Protein AF-A0A496V1K4-F1 (afdb_monomer_lite)

Radius of gyration: 12.67 Å; chains: 1; bounding box: 26×20×41 Å

Secondary structure (DSSP, 8-state):
---EEEE-GGG-EEEE-SS-EEEE--S--S-EEEEEEETTTEEEEEETTEEEEEEETT--------

Structure (mmCIF, N/CA/C/O backbone):
data_AF-A0A496V1K4-F1
#
_entry.id   AF-A0A496V1K4-F1
#
loop_
_atom_site.group_PDB
_atom_site.id
_atom_site.type_symbol
_atom_site.label_atom_id
_atom_site.label_alt_id
_atom_site.label_comp_id
_atom_site.label_asym_id
_atom_site.label_entity_id
_atom_site.label_seq_id
_atom_site.pdbx_PDB_ins_code
_atom_site.Cartn_x
_atom_site.Cartn_y
_atom_site.Cartn_z
_atom_site.occupancy
_atom_site.B_iso_or_equiv
_atom_site.auth_seq_id
_atom_site.auth_comp_id
_atom_site.auth_asym_id
_atom_site.auth_atom_id
_atom_site.pdbx_PDB_model_num
ATOM 1 N N . MET A 1 1 ? 12.663 -3.488 -13.043 1.00 59.34 1 MET A N 1
ATOM 2 C CA . MET A 1 1 ? 11.367 -2.796 -13.235 1.00 59.34 1 MET A CA 1
ATOM 3 C C . MET A 1 1 ? 10.887 -2.257 -11.890 1.00 59.34 1 MET A C 1
ATOM 5 O O . MET A 1 1 ? 11.212 -2.888 -10.887 1.00 59.34 1 MET A O 1
ATOM 9 N N . PRO A 1 2 ? 10.222 -1.090 -11.831 1.00 75.62 2 PRO A N 1
ATOM 10 C CA . PRO A 1 2 ? 9.867 -0.451 -10.564 1.00 75.62 2 PRO A CA 1
ATOM 11 C C . PRO A 1 2 ? 8.671 -1.133 -9.887 1.00 75.62 2 PRO A C 1
ATOM 13 O O . PRO A 1 2 ? 7.712 -1.524 -10.544 1.00 75.62 2 PRO A O 1
ATOM 16 N N . ILE A 1 3 ? 8.733 -1.243 -8.559 1.00 85.19 3 ILE A N 1
ATOM 17 C CA . ILE A 1 3 ? 7.611 -1.671 -7.716 1.00 85.19 3 ILE A CA 1
ATOM 18 C C . ILE A 1 3 ? 6.689 -0.467 -7.506 1.00 85.19 3 ILE A C 1
ATOM 20 O O . ILE A 1 3 ? 7.169 0.591 -7.084 1.00 85.19 3 ILE A O 1
ATOM 24 N N . VAL A 1 4 ? 5.392 -0.647 -7.757 1.00 89.31 4 VAL A N 1
ATOM 25 C CA . VAL A 1 4 ? 4.350 0.379 -7.573 1.00 89.31 4 VAL A CA 1
ATOM 26 C C . VAL A 1 4 ? 3.346 -0.094 -6.529 1.00 89.31 4 VAL A C 1
ATOM 28 O O . VAL A 1 4 ? 3.081 -1.292 -6.415 1.00 89.31 4 VAL A O 1
ATOM 31 N N . PHE A 1 5 ? 2.795 0.854 -5.777 1.00 90.25 5 PHE A N 1
ATOM 32 C CA . PHE A 1 5 ? 1.738 0.614 -4.808 1.00 90.25 5 PHE A CA 1
ATOM 33 C C . PHE A 1 5 ? 0.559 1.551 -5.066 1.00 90.25 5 PHE A C 1
ATOM 35 O O . PHE A 1 5 ? 0.761 2.693 -5.479 1.00 90.25 5 PHE A O 1
ATOM 42 N N . ALA A 1 6 ? -0.652 1.063 -4.815 1.00 92.81 6 ALA A N 1
ATOM 43 C CA . ALA A 1 6 ? -1.889 1.834 -4.901 1.00 92.81 6 ALA A CA 1
ATOM 44 C C . ALA A 1 6 ? -2.789 1.512 -3.704 1.00 92.81 6 ALA A C 1
ATOM 46 O O . ALA A 1 6 ? -2.763 0.385 -3.211 1.00 92.81 6 ALA A O 1
ATOM 47 N N . SER A 1 7 ? -3.578 2.488 -3.260 1.00 93.25 7 SER A N 1
ATOM 48 C CA . SER A 1 7 ? -4.577 2.336 -2.198 1.00 93.25 7 SER A CA 1
ATOM 49 C C . SER A 1 7 ? -5.925 2.909 -2.633 1.00 93.25 7 SER A C 1
ATOM 51 O O . SER A 1 7 ? -5.961 3.767 -3.519 1.00 93.25 7 SER A O 1
ATOM 53 N N . GLY A 1 8 ? -7.025 2.467 -2.022 1.00 90.38 8 GLY A N 1
ATOM 54 C CA . GLY A 1 8 ? -8.350 2.971 -2.381 1.00 90.38 8 GLY A CA 1
ATOM 55 C C . GLY A 1 8 ? -9.469 2.643 -1.396 1.00 90.38 8 GLY A C 1
ATOM 56 O O . GLY A 1 8 ? -9.241 2.406 -0.207 1.00 90.38 8 GLY A O 1
ATOM 57 N N . PHE A 1 9 ? -10.700 2.683 -1.913 1.00 93.19 9 PHE A N 1
ATOM 58 C CA . PHE A 1 9 ? -11.925 2.431 -1.154 1.00 93.19 9 PHE A CA 1
ATOM 59 C C . PHE A 1 9 ? -11.947 1.032 -0.5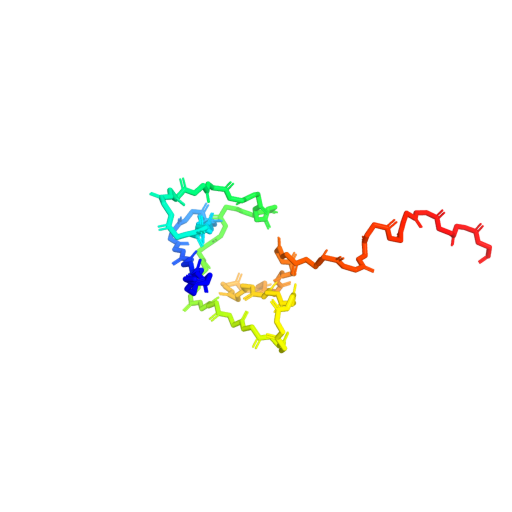37 1.00 93.19 9 PHE A C 1
ATOM 61 O O . PHE A 1 9 ? -11.375 0.099 -1.098 1.00 93.19 9 PHE A O 1
ATOM 68 N N . GLY A 1 10 ? -12.619 0.893 0.607 1.00 91.56 10 GLY A N 1
ATOM 69 C CA . GLY A 1 10 ? -12.763 -0.406 1.273 1.00 91.56 10 GLY A CA 1
ATOM 70 C C . GLY A 1 10 ? -11.455 -0.964 1.842 1.00 91.56 10 GLY A C 1
ATOM 71 O O . GLY A 1 10 ? -11.342 -2.167 2.033 1.00 91.56 10 GLY A O 1
ATOM 72 N N . GLY A 1 11 ? -10.438 -0.119 2.039 1.00 89.69 11 GLY A N 1
ATOM 73 C CA . GLY A 1 11 ? -9.133 -0.551 2.532 1.00 89.69 11 GLY A CA 1
ATOM 74 C C . GLY A 1 11 ? -8.276 -1.296 1.511 1.00 89.69 11 GLY A C 1
ATOM 75 O O . GLY A 1 11 ? -7.306 -1.938 1.906 1.00 89.69 11 GLY A O 1
ATOM 76 N N . VAL A 1 12 ? -8.590 -1.219 0.213 1.00 92.81 12 VAL A N 1
ATOM 77 C CA . VAL A 1 12 ? -7.844 -1.936 -0.832 1.00 92.81 12 VAL A CA 1
ATOM 78 C C . VAL A 1 12 ? -6.411 -1.427 -0.927 1.00 92.81 12 VAL A C 1
ATOM 80 O O . VAL A 1 12 ? -6.177 -0.217 -1.012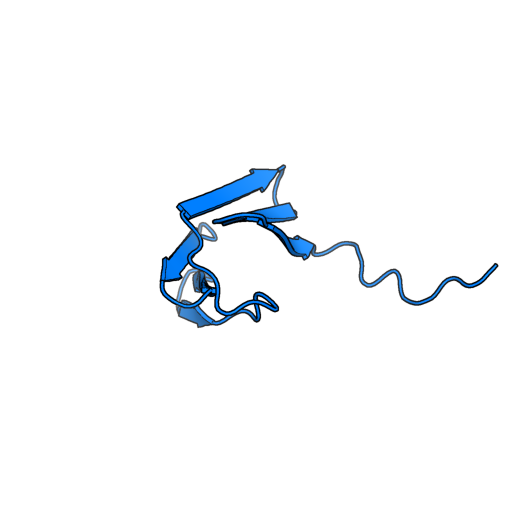 1.00 92.81 12 VAL A O 1
ATOM 83 N N . ILE A 1 13 ? -5.454 -2.359 -0.990 1.00 92.19 13 ILE A N 1
ATOM 84 C CA . ILE A 1 13 ? -4.053 -2.068 -1.295 1.00 92.19 13 ILE A CA 1
ATOM 85 C C . ILE A 1 13 ? -3.536 -3.039 -2.346 1.00 92.19 13 ILE A C 1
ATOM 87 O O . ILE A 1 13 ? -3.662 -4.252 -2.207 1.00 92.19 13 ILE A O 1
ATOM 91 N N . LEU A 1 14 ? -2.899 -2.502 -3.385 1.00 93.19 14 LEU A N 1
ATOM 92 C CA . LEU A 1 14 ? -2.326 -3.283 -4.474 1.00 93.19 14 LEU A CA 1
ATOM 93 C C . LEU A 1 14 ? -0.817 -3.059 -4.584 1.00 93.19 14 LEU A C 1
ATOM 95 O O . LEU A 1 14 ? -0.329 -1.932 -4.462 1.00 93.19 14 LEU A O 1
ATOM 99 N N . ARG A 1 15 ? -0.082 -4.131 -4.891 1.00 91.69 15 ARG A N 1
ATOM 100 C CA . ARG A 1 15 ? 1.345 -4.117 -5.230 1.00 91.69 15 ARG A CA 1
ATOM 101 C C . ARG A 1 15 ? 1.554 -4.618 -6.652 1.00 91.69 15 ARG A C 1
ATOM 103 O O . ARG A 1 15 ? 1.182 -5.746 -6.969 1.00 91.69 15 ARG A O 1
ATOM 110 N N . TYR A 1 16 ? 2.227 -3.814 -7.466 1.00 91.19 16 TYR A N 1
ATOM 111 C CA . TYR A 1 16 ? 2.723 -4.214 -8.778 1.00 91.19 16 TYR A CA 1
ATOM 112 C C . TYR A 1 16 ? 4.174 -4.679 -8.674 1.00 91.19 16 TYR A C 1
ATOM 114 O O . TYR A 1 16 ? 5.033 -3.939 -8.184 1.00 91.19 16 TYR A O 1
ATOM 122 N N . ASP A 1 17 ? 4.466 -5.892 -9.138 1.00 88.44 17 ASP A N 1
ATOM 123 C CA . ASP A 1 17 ? 5.825 -6.458 -9.125 1.00 88.44 17 ASP A CA 1
ATOM 124 C C . ASP A 1 17 ? 6.604 -6.256 -10.437 1.00 88.44 17 ASP A C 1
ATOM 126 O O . ASP A 1 17 ? 7.736 -6.727 -10.564 1.00 88.44 17 ASP A O 1
ATOM 130 N N . GLY A 1 18 ? 6.024 -5.531 -11.395 1.00 89.31 18 GLY A N 1
ATOM 131 C CA . GLY A 1 18 ? 6.573 -5.369 -12.739 1.00 89.31 18 GLY A CA 1
ATOM 132 C C . GLY A 1 18 ? 5.885 -6.239 -13.788 1.00 89.31 18 GLY A C 1
ATOM 133 O O . GLY A 1 18 ? 6.085 -5.986 -14.973 1.00 89.31 18 GLY A O 1
ATOM 134 N N . LEU A 1 19 ? 5.081 -7.219 -13.370 1.00 93.00 19 LEU A N 1
ATOM 135 C CA . LEU A 1 19 ? 4.332 -8.115 -14.253 1.00 93.00 19 LEU A CA 1
ATOM 136 C C . LEU A 1 19 ? 2.855 -8.199 -13.858 1.00 93.00 19 LEU A C 1
ATOM 138 O O . LEU A 1 19 ? 1.985 -8.151 -14.724 1.00 93.00 19 LEU A O 1
ATOM 142 N N . TYR A 1 20 ? 2.569 -8.290 -12.558 1.00 93.62 20 TYR A N 1
ATOM 143 C CA . TYR A 1 20 ? 1.223 -8.494 -12.033 1.00 93.62 20 TYR A CA 1
ATOM 144 C C . TYR A 1 20 ? 0.924 -7.578 -10.853 1.00 93.62 20 TYR A C 1
ATOM 146 O O . TYR A 1 20 ? 1.803 -7.230 -10.059 1.00 93.62 20 TYR A O 1
ATOM 154 N N . TRP A 1 21 ? -0.356 -7.240 -10.721 1.00 94.06 21 TRP A N 1
ATOM 155 C CA . TRP A 1 21 ? -0.914 -6.656 -9.510 1.00 94.06 21 TRP A CA 1
ATOM 156 C C . TRP A 1 21 ? -1.347 -7.761 -8.554 1.00 94.06 21 TRP A C 1
ATOM 158 O O . TRP A 1 21 ? -1.931 -8.760 -8.973 1.00 94.06 21 TRP A O 1
ATOM 168 N N . ARG A 1 22 ? -1.059 -7.577 -7.268 1.00 93.88 22 ARG A N 1
ATOM 169 C CA . ARG A 1 22 ? -1.532 -8.448 -6.190 1.00 93.88 22 ARG A CA 1
ATOM 170 C C . ARG A 1 22 ? -2.092 -7.600 -5.067 1.00 93.88 22 ARG A C 1
ATOM 172 O O . ARG A 1 22 ? -1.514 -6.561 -4.747 1.00 93.88 22 ARG A O 1
ATOM 179 N N . GLU A 1 23 ? -3.179 -8.064 -4.478 1.00 91.62 23 GLU A N 1
ATOM 180 C CA . GLU A 1 23 ? -3.768 -7.441 -3.303 1.00 91.62 23 GLU A CA 1
ATOM 181 C C . GLU A 1 23 ? -2.951 -7.765 -2.049 1.00 91.62 23 GLU A C 1
ATOM 183 O O . GLU A 1 23 ? -2.399 -8.862 -1.917 1.00 91.62 23 GLU A O 1
ATOM 188 N N . LEU A 1 24 ? -2.822 -6.778 -1.164 1.00 88.38 24 LEU A N 1
ATOM 189 C CA . LEU A 1 24 ? -2.211 -6.910 0.152 1.00 88.38 24 LEU A CA 1
ATOM 190 C C . LEU A 1 24 ? -3.271 -6.639 1.216 1.00 88.38 24 LEU A C 1
ATOM 192 O O . LEU A 1 24 ? -4.070 -5.715 1.079 1.00 88.38 24 LEU A O 1
ATOM 196 N N . GLU A 1 25 ? -3.235 -7.412 2.296 1.00 86.31 25 GLU A N 1
ATOM 197 C CA . GLU A 1 25 ? -4.113 -7.197 3.441 1.00 86.31 25 GLU A CA 1
ATOM 198 C C . GLU A 1 25 ? -3.774 -5.866 4.131 1.00 86.31 25 GLU A C 1
ATOM 200 O O . GLU A 1 25 ? -2.628 -5.616 4.511 1.00 86.31 25 GLU A O 1
ATOM 205 N N . SER A 1 26 ? -4.775 -5.000 4.289 1.00 85.12 26 SER A N 1
ATOM 206 C CA . SER A 1 26 ? -4.636 -3.701 4.960 1.00 85.12 26 SER A CA 1
ATOM 207 C C . SER A 1 26 ? -5.035 -3.735 6.440 1.00 85.12 26 SER A C 1
ATOM 209 O O . SER A 1 26 ? -4.704 -2.814 7.193 1.00 85.12 26 SER A O 1
ATOM 211 N N . GLY A 1 27 ? -5.760 -4.781 6.859 1.00 84.44 27 GLY A N 1
ATOM 212 C CA . GLY A 1 27 ? -6.325 -4.921 8.203 1.00 84.44 27 GLY A CA 1
ATOM 213 C C . GLY A 1 27 ? -7.438 -3.911 8.521 1.00 84.44 27 GLY A C 1
ATOM 214 O O . GLY A 1 27 ? -7.709 -3.649 9.695 1.00 84.44 27 GLY A O 1
ATOM 215 N N . THR A 1 28 ? -8.041 -3.281 7.508 1.00 84.31 28 THR A N 1
ATOM 216 C CA . THR A 1 28 ? -9.155 -2.337 7.668 1.00 84.31 28 THR A CA 1
ATOM 217 C C . THR A 1 28 ? -10.048 -2.327 6.431 1.00 84.31 28 THR A C 1
ATOM 219 O O . THR A 1 28 ? -9.578 -2.560 5.327 1.00 84.31 28 THR A O 1
ATOM 222 N N . GLU A 1 29 ? -11.325 -2.007 6.618 1.00 89.75 29 GLU A N 1
ATOM 223 C CA . GLU A 1 29 ? -12.269 -1.729 5.526 1.00 89.75 29 GLU A CA 1
ATOM 224 C C . GLU A 1 29 ? -12.438 -0.215 5.291 1.00 89.75 29 GLU A C 1
ATOM 226 O O . GLU A 1 29 ? -13.160 0.211 4.391 1.00 89.75 29 GLU A O 1
ATOM 231 N N . SER A 1 30 ? -11.773 0.627 6.091 1.00 89.81 30 SER A N 1
ATOM 232 C CA . SER A 1 30 ? -11.827 2.081 5.938 1.00 89.81 30 SER A CA 1
ATOM 233 C C . SER A 1 30 ? -11.116 2.536 4.665 1.00 89.81 30 SER A C 1
ATOM 235 O O . SER A 1 30 ? -10.113 1.963 4.241 1.00 89.81 30 SER A O 1
ATOM 237 N N . ASN A 1 31 ? -11.597 3.629 4.075 1.00 91.19 31 ASN A N 1
ATOM 238 C CA . ASN A 1 31 ? -10.998 4.199 2.872 1.00 91.19 31 ASN A CA 1
ATOM 239 C C . ASN A 1 31 ? -9.565 4.676 3.125 1.00 91.19 31 ASN A C 1
ATOM 241 O O . ASN A 1 31 ? -9.297 5.399 4.090 1.00 91.19 31 ASN A O 1
ATOM 245 N N . LEU A 1 32 ? -8.662 4.310 2.214 1.00 90.81 32 LEU A N 1
ATOM 246 C CA . LEU A 1 32 ? -7.266 4.730 2.236 1.00 90.81 32 LEU A CA 1
ATOM 247 C C . LEU A 1 32 ? -7.051 5.839 1.206 1.00 90.81 32 LEU A C 1
ATOM 249 O O . LEU A 1 32 ? -7.118 5.620 -0.003 1.00 90.81 32 LEU A O 1
ATOM 253 N N . ASN A 1 33 ? -6.768 7.037 1.707 1.00 91.06 33 ASN A N 1
ATOM 254 C CA . ASN A 1 33 ? -6.665 8.271 0.931 1.00 91.06 33 ASN A CA 1
ATOM 255 C C . ASN A 1 33 ? -5.243 8.547 0.428 1.00 91.06 33 ASN A C 1
ATOM 257 O O . ASN A 1 33 ? -5.036 9.453 -0.377 1.00 91.06 33 ASN A O 1
ATOM 261 N N . GLY A 1 34 ? -4.253 7.791 0.899 1.00 88.25 34 GLY A N 1
ATOM 262 C CA . GLY A 1 34 ? -2.880 7.941 0.446 1.00 88.25 34 GLY A CA 1
ATOM 263 C C . GLY A 1 34 ? -2.030 6.713 0.720 1.00 88.25 34 GLY A C 1
ATOM 264 O O . GLY A 1 34 ? -2.252 5.981 1.685 1.00 88.25 34 GLY A O 1
ATOM 265 N N . ILE A 1 35 ? -1.014 6.536 -0.120 1.00 89.12 35 ILE A N 1
ATOM 266 C CA . ILE A 1 35 ? 0.024 5.526 0.039 1.00 89.12 35 ILE A CA 1
ATOM 267 C C . ILE A 1 35 ? 1.388 6.185 -0.132 1.00 89.12 35 ILE A C 1
ATOM 269 O O . ILE A 1 35 ? 1.606 6.981 -1.047 1.00 89.12 35 ILE A O 1
ATOM 273 N N . GLY A 1 36 ? 2.299 5.883 0.782 1.00 84.94 36 GLY A N 1
ATOM 274 C CA . GLY A 1 36 ? 3.647 6.427 0.796 1.00 84.94 36 GLY A CA 1
ATOM 275 C C . GLY A 1 36 ? 4.678 5.329 0.983 1.00 84.94 36 GLY A C 1
ATOM 276 O O . GLY A 1 36 ? 4.368 4.219 1.419 1.00 84.94 36 GLY A O 1
ATOM 277 N N . ARG A 1 37 ? 5.925 5.642 0.633 1.00 82.06 37 ARG A N 1
ATOM 278 C CA . ARG A 1 37 ? 7.052 4.728 0.800 1.00 82.06 37 ARG A CA 1
ATOM 279 C C . ARG A 1 37 ? 8.232 5.452 1.428 1.00 82.06 37 ARG A C 1
ATOM 281 O O . ARG A 1 37 ? 8.653 6.486 0.914 1.00 82.06 37 ARG A O 1
ATOM 288 N N . THR A 1 38 ? 8.791 4.894 2.495 1.00 80.81 38 THR A N 1
ATOM 289 C CA . THR A 1 38 ? 10.095 5.299 3.025 1.00 80.81 38 THR A CA 1
ATOM 290 C C . THR A 1 38 ? 11.147 4.284 2.581 1.00 80.81 38 THR A C 1
ATOM 292 O O . THR A 1 38 ? 11.026 3.079 2.792 1.00 80.81 38 THR A O 1
ATOM 295 N N . GLY A 1 39 ? 12.181 4.754 1.881 1.00 72.06 39 GLY A N 1
ATOM 296 C CA . GLY A 1 39 ? 13.207 3.877 1.312 1.00 72.06 39 GLY A CA 1
ATOM 297 C C . GLY A 1 39 ? 12.670 2.901 0.252 1.00 72.06 39 GLY A C 1
ATOM 298 O O . GLY A 1 39 ? 11.701 3.178 -0.461 1.00 72.06 39 GLY A O 1
ATOM 299 N N . TYR A 1 40 ? 13.336 1.754 0.105 1.00 68.69 40 TYR A N 1
ATOM 300 C CA . TYR A 1 40 ? 12.960 0.737 -0.885 1.00 68.69 40 TYR A CA 1
ATOM 301 C C . TYR A 1 40 ? 11.886 -0.242 -0.393 1.00 68.69 40 TYR A C 1
ATOM 303 O O . TYR A 1 40 ? 11.312 -0.948 -1.223 1.00 68.69 40 TYR A O 1
ATOM 311 N N . LEU A 1 41 ? 11.630 -0.315 0.919 1.00 70.25 41 LEU A N 1
ATOM 312 C CA . LEU A 1 41 ? 10.985 -1.485 1.529 1.00 70.25 41 LEU A CA 1
ATOM 313 C C . LEU A 1 41 ? 9.874 -1.182 2.536 1.00 70.25 41 LEU A C 1
ATOM 315 O O . LEU A 1 41 ? 9.157 -2.121 2.874 1.00 70.25 41 LEU A O 1
ATOM 319 N N . ASP A 1 42 ? 9.693 0.070 2.961 1.00 79.31 42 ASP A N 1
ATOM 320 C CA . ASP A 1 42 ? 8.668 0.416 3.945 1.00 79.31 42 ASP A CA 1
ATOM 321 C C . ASP A 1 42 ? 7.538 1.177 3.262 1.00 79.31 42 ASP A C 1
ATOM 323 O O . ASP A 1 42 ? 7.736 2.289 2.772 1.00 79.31 42 ASP A O 1
ATOM 327 N N . VAL A 1 43 ? 6.354 0.572 3.208 1.00 83.69 43 VAL A N 1
ATOM 328 C CA . VAL A 1 43 ? 5.153 1.166 2.608 1.00 83.69 43 VAL A CA 1
ATOM 329 C C . VAL A 1 43 ? 4.096 1.340 3.678 1.00 83.69 43 VAL A C 1
ATOM 331 O O . VAL A 1 43 ? 3.805 0.414 4.442 1.00 83.69 43 VAL A O 1
ATOM 334 N N . PHE A 1 44 ? 3.491 2.519 3.694 1.00 86.31 44 PHE A N 1
ATOM 335 C CA . PHE A 1 44 ? 2.408 2.861 4.600 1.00 86.31 44 PHE A CA 1
ATOM 336 C C . PHE A 1 44 ? 1.212 3.388 3.817 1.00 86.31 44 PHE A C 1
ATOM 338 O O . PHE A 1 44 ? 1.374 4.075 2.808 1.00 86.31 44 PHE A O 1
ATOM 345 N N . ALA A 1 45 ? 0.016 3.075 4.301 1.00 88.81 45 ALA A N 1
ATOM 346 C CA . ALA A 1 45 ? -1.229 3.636 3.805 1.00 88.81 45 ALA A CA 1
ATOM 347 C C . ALA A 1 45 ? -1.903 4.455 4.911 1.00 88.81 45 ALA A C 1
ATOM 349 O O . ALA A 1 45 ? -1.843 4.100 6.093 1.00 88.81 45 ALA A O 1
ATOM 350 N N . VAL A 1 46 ? -2.515 5.569 4.521 1.00 88.44 46 VAL A N 1
ATOM 351 C CA . VAL A 1 46 ? -3.208 6.502 5.417 1.00 88.44 46 VAL A CA 1
ATOM 352 C C . VAL A 1 46 ? -4.653 6.663 4.970 1.00 88.44 46 VAL A C 1
ATOM 354 O O . VAL A 1 46 ? -4.934 6.754 3.774 1.00 88.44 46 VAL A O 1
ATOM 357 N N . GLY A 1 47 ? -5.571 6.699 5.926 1.00 85.94 47 GLY A N 1
ATOM 358 C CA . GLY A 1 47 ? -7.010 6.748 5.685 1.00 85.94 47 GLY A CA 1
ATOM 359 C C . GLY A 1 47 ? -7.756 7.387 6.846 1.00 85.94 47 GLY A C 1
ATOM 360 O O . GLY A 1 47 ? -7.141 7.842 7.812 1.00 85.94 47 GLY A O 1
ATOM 361 N N . GLU A 1 48 ? -9.083 7.437 6.766 1.00 80.62 48 GLU A N 1
ATOM 362 C CA . GLU A 1 48 ? -9.908 8.028 7.829 1.00 80.62 48 GLU A CA 1
ATOM 363 C C . GLU A 1 48 ? -9.611 7.380 9.190 1.00 80.62 48 GLU A C 1
ATOM 365 O O . GLU A 1 48 ? -9.856 6.194 9.398 1.00 80.62 48 GLU A O 1
ATOM 370 N N . GLY A 1 49 ? -9.031 8.163 10.108 1.00 68.81 49 GLY A N 1
ATOM 371 C CA . GLY A 1 49 ? -8.696 7.729 11.466 1.00 68.81 49 GLY A CA 1
ATOM 372 C C . GLY A 1 49 ? -7.595 6.666 11.571 1.00 68.81 49 GLY A C 1
ATOM 373 O O . GLY A 1 49 ? -7.397 6.131 12.661 1.00 68.81 49 GLY A O 1
ATOM 374 N N . THR A 1 50 ? -6.878 6.338 10.486 1.00 65.31 50 THR A N 1
ATOM 375 C CA . THR A 1 50 ? -5.886 5.250 10.495 1.00 65.31 50 THR A CA 1
ATOM 376 C C . THR A 1 50 ? -4.583 5.597 9.768 1.00 65.31 50 THR A C 1
ATOM 378 O O . THR A 1 50 ? -4.570 6.236 8.716 1.00 65.31 50 THR A O 1
ATOM 381 N N . THR A 1 51 ? -3.475 5.097 10.320 1.00 65.12 51 THR A N 1
ATOM 382 C CA . THR A 1 51 ? -2.185 4.936 9.636 1.00 65.12 51 THR A CA 1
ATOM 383 C C . THR A 1 51 ? -1.773 3.475 9.789 1.00 65.12 51 THR A C 1
ATOM 385 O O . THR A 1 51 ? -1.721 2.966 10.914 1.00 65.12 51 THR A O 1
ATOM 388 N N . ARG A 1 52 ? -1.495 2.781 8.680 1.00 70.56 52 ARG A N 1
ATOM 389 C CA . ARG A 1 52 ? -1.091 1.364 8.672 1.00 70.56 52 ARG A CA 1
ATOM 390 C C . ARG A 1 52 ? 0.217 1.164 7.913 1.00 70.56 52 ARG A C 1
ATOM 392 O O . ARG A 1 52 ? 0.421 1.757 6.858 1.00 70.56 52 ARG A O 1
ATOM 399 N N . ILE A 1 53 ? 1.089 0.304 8.443 1.00 65.44 53 ILE A N 1
ATOM 400 C CA . ILE A 1 53 ? 2.259 -0.224 7.726 1.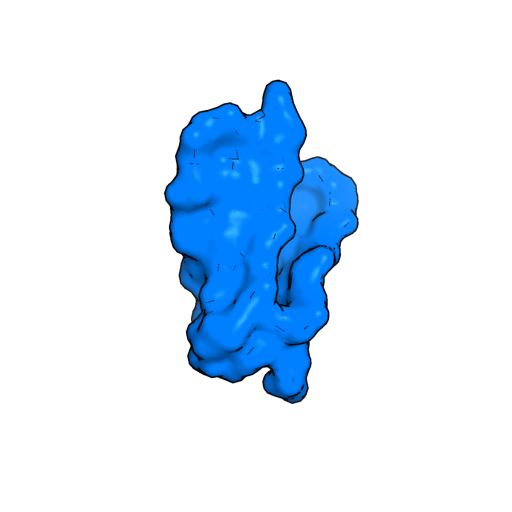00 65.44 53 ILE A CA 1
ATOM 401 C C . ILE A 1 53 ? 1.797 -1.481 7.001 1.00 65.44 53 ILE A C 1
ATOM 403 O O . ILE A 1 53 ? 1.255 -2.385 7.628 1.00 65.44 53 ILE A O 1
ATOM 407 N N . VAL A 1 54 ? 1.989 -1.516 5.688 1.00 66.62 54 VAL A N 1
ATOM 408 C CA . VAL A 1 54 ? 1.362 -2.522 4.813 1.00 66.62 54 VAL A CA 1
ATOM 409 C C . VAL A 1 54 ? 2.409 -3.438 4.192 1.00 66.62 54 VAL A C 1
ATOM 411 O O . VAL A 1 54 ? 2.141 -4.577 3.820 1.00 66.62 54 VAL A O 1
ATOM 414 N N . TYR A 1 55 ? 3.643 -2.957 4.097 1.00 65.44 55 TYR A N 1
ATOM 415 C CA . TYR A 1 55 ? 4.757 -3.769 3.655 1.00 65.44 55 TYR A CA 1
ATOM 416 C C . TYR A 1 55 ? 6.016 -3.310 4.372 1.00 65.44 55 TYR A C 1
ATOM 418 O O . TYR A 1 55 ? 6.404 -2.148 4.267 1.00 65.44 55 TYR A O 1
ATOM 426 N N . ASN A 1 56 ? 6.634 -4.235 5.098 1.00 56.34 56 ASN A N 1
ATOM 427 C CA . ASN A 1 56 ? 7.958 -4.074 5.668 1.00 56.34 56 ASN A CA 1
ATOM 428 C C . ASN A 1 56 ? 8.733 -5.360 5.374 1.00 56.34 56 ASN A C 1
ATOM 430 O O . ASN A 1 56 ? 8.437 -6.411 5.937 1.00 56.34 56 ASN A O 1
ATOM 434 N N . LYS A 1 57 ? 9.713 -5.307 4.469 1.00 57.19 57 LYS A N 1
ATO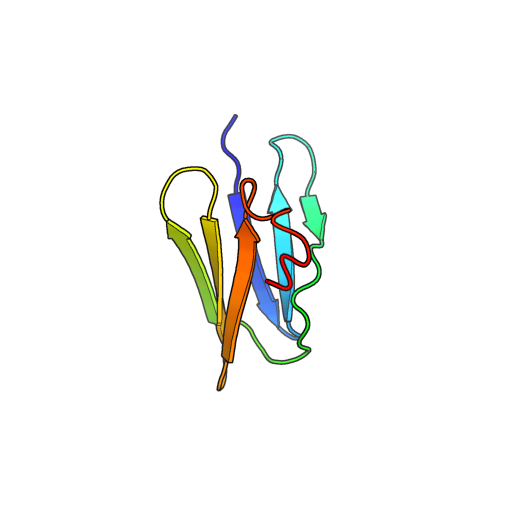M 435 C CA . LYS A 1 57 ? 10.533 -6.491 4.145 1.00 57.19 57 LYS A CA 1
ATOM 436 C C . LYS A 1 57 ? 11.619 -6.779 5.206 1.00 57.19 57 LYS A C 1
ATOM 438 O O . LYS A 1 57 ? 12.519 -7.566 4.939 1.00 57.19 57 LYS A O 1
ATOM 443 N N . GLY A 1 58 ? 11.581 -6.119 6.365 1.00 47.94 58 GLY A N 1
ATOM 444 C CA . GLY A 1 58 ? 12.564 -6.255 7.444 1.00 47.94 58 GLY A CA 1
ATOM 445 C C . GLY A 1 58 ? 11.977 -6.482 8.841 1.00 47.94 58 GLY A C 1
ATOM 446 O O . GLY A 1 58 ? 12.729 -6.409 9.812 1.00 47.94 58 GLY A O 1
ATOM 447 N N . LEU A 1 59 ? 10.670 -6.738 8.970 1.00 44.84 59 LEU A N 1
ATOM 448 C CA . LEU A 1 59 ? 10.008 -6.987 10.255 1.00 44.84 59 LEU A CA 1
ATOM 449 C C . LEU A 1 59 ? 9.106 -8.229 10.213 1.00 44.84 59 LEU A C 1
ATOM 451 O O . LEU A 1 59 ? 8.005 -8.243 10.745 1.00 44.84 59 LEU A O 1
ATOM 455 N N . ASP A 1 60 ? 9.646 -9.331 9.713 1.00 47.94 60 ASP A N 1
ATOM 456 C CA . ASP A 1 60 ? 9.466 -10.656 10.316 1.00 47.94 60 ASP A CA 1
ATOM 457 C C . ASP A 1 60 ? 10.244 -10.786 11.646 1.00 47.94 60 ASP A C 1
ATOM 459 O O . ASP A 1 60 ? 10.586 -11.884 12.084 1.00 47.94 60 ASP A O 1
ATOM 463 N N . ARG A 1 61 ? 10.479 -9.664 12.352 1.00 49.50 61 ARG A N 1
ATOM 464 C CA . ARG A 1 61 ? 10.766 -9.668 13.787 1.00 49.50 61 ARG A CA 1
ATOM 465 C C . ARG A 1 61 ? 9.499 -10.119 14.492 1.00 49.50 61 ARG A C 1
ATOM 467 O O . ARG A 1 61 ? 8.717 -9.312 14.990 1.00 49.50 61 ARG A O 1
ATOM 474 N N . GLY A 1 62 ? 9.302 -11.432 14.462 1.00 38.53 62 GLY A N 1
ATOM 475 C CA . GLY A 1 62 ? 8.346 -12.123 15.292 1.00 38.53 62 GLY A CA 1
ATOM 476 C C . GLY A 1 62 ? 8.494 -11.680 16.736 1.00 38.53 62 GLY A C 1
ATOM 477 O O . GLY A 1 62 ? 9.513 -11.113 17.124 1.00 38.53 62 GLY A O 1
ATOM 478 N N . ASN A 1 63 ? 7.451 -11.956 17.509 1.00 45.19 63 ASN A N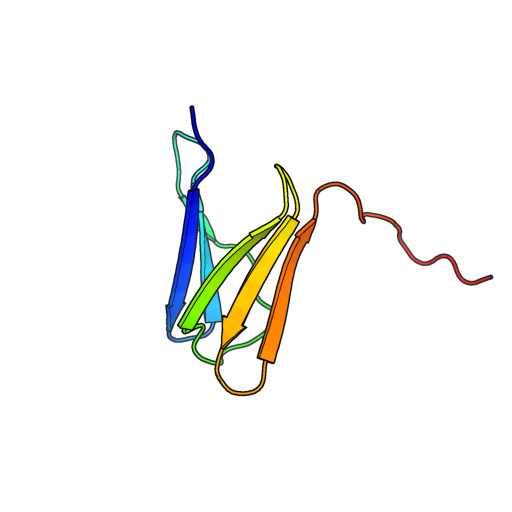 1
ATOM 479 C CA . ASN A 1 63 ? 7.515 -12.182 18.945 1.00 45.19 63 ASN A CA 1
ATOM 480 C C . ASN A 1 63 ? 8.957 -12.290 19.469 1.00 45.19 63 ASN A C 1
ATOM 482 O O . ASN A 1 63 ? 9.535 -13.374 19.496 1.00 45.19 63 ASN A O 1
ATOM 486 N N . VAL A 1 64 ? 9.527 -11.172 19.907 1.00 42.34 64 VAL A N 1
ATOM 487 C CA . VAL A 1 64 ? 10.586 -11.209 20.903 1.00 42.34 64 VAL A CA 1
ATOM 488 C C . VAL A 1 64 ? 9.924 -10.690 22.159 1.00 42.34 64 VAL A C 1
ATOM 490 O O . VAL A 1 64 ? 10.00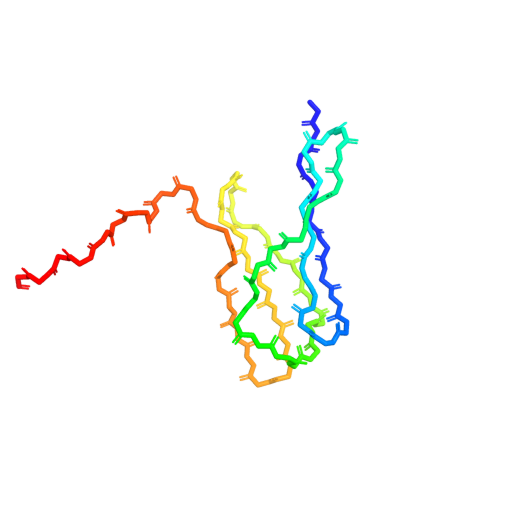2 -9.514 22.497 1.00 42.34 64 VAL A O 1
ATOM 493 N N . GLY A 1 65 ? 9.181 -11.593 22.798 1.00 43.66 65 GLY A N 1
ATOM 494 C CA . GLY A 1 65 ? 9.046 -11.514 24.236 1.00 43.66 65 GLY A CA 1
ATOM 495 C C . GLY A 1 65 ? 10.437 -11.727 24.821 1.00 43.66 65 GLY A C 1
ATOM 496 O O . GLY A 1 65 ? 10.933 -12.852 24.798 1.00 43.66 65 GLY A O 1
ATOM 497 N N . ILE A 1 66 ? 11.046 -10.634 25.270 1.00 40.72 66 ILE A N 1
ATOM 498 C CA . ILE A 1 66 ? 11.929 -10.549 26.437 1.00 40.72 66 ILE A CA 1
ATOM 499 C C . ILE A 1 66 ? 11.593 -9.257 27.173 1.00 40.72 66 ILE A C 1
ATOM 501 O O . ILE A 1 66 ? 11.353 -8.240 26.482 1.00 40.72 66 ILE A O 1
#

Sequence (66 aa):
MPIVFASGFGGVILRYDGLYWRELESGTESNLNGIGRTGYLDVFAVGEGTTRIVYNKGLDRGNVGI

Foldseek 3Di:
DDWDWDFFAQGWIWIDPPPDIDTFDRVGGFTFPDWDDDPRWWIWTHGDVDITTGTHPPPVVPDPDD

pLDDT: mean 77.99, std 16.62, range [38.53, 94.06]